Protein AF-W4RU33-F1 (afdb_monomer_lite)

pLDDT: mean 72.16, std 12.68, range [40.69, 88.0]

Sequence (73 aa):
MQKTKDLCASSSFFAHRTQSKDHKKVMNHHIWQGDVEEADHLRHQKDTKGIFAKRIETIERVFANAKGKYCMH

Organism: NCBI:txid1294265

Foldseek 3Di:
DDDDPPPPPDDPPPVPFDPDPVSDDDDPDDPCVVVVVVVVVLCPDPVCVVVVVVVVVVVVVVVVVCCVVPVPD

Structure (mmCIF, N/CA/C/O backbone):
data_AF-W4RU33-F1
#
_entry.id   AF-W4RU33-F1
#
loop_
_atom_site.group_PDB
_atom_site.id
_atom_site.type_symbol
_atom_site.label_atom_id
_atom_site.label_alt_id
_atom_site.label_comp_id
_atom_site.label_asym_id
_atom_site.label_entity_id
_atom_site.label_seq_id
_atom_site.pdbx_PDB_ins_code
_atom_site.Cartn_x
_atom_site.Cartn_y
_atom_site.Cartn_z
_atom_site.occupancy
_atom_site.B_iso_or_equiv
_atom_site.auth_seq_id
_atom_site.auth_comp_id
_atom_site.auth_asym_id
_atom_site.auth_atom_id
_atom_site.pdbx_PDB_model_num
ATOM 1 N N . MET A 1 1 ? 34.733 -23.422 -36.597 1.00 40.69 1 MET A N 1
ATOM 2 C CA . MET A 1 1 ? 34.404 -22.146 -35.927 1.00 40.69 1 MET A CA 1
ATOM 3 C C . MET A 1 1 ? 33.352 -21.436 -36.763 1.00 40.69 1 MET A C 1
ATOM 5 O O . MET A 1 1 ? 33.729 -20.762 -37.699 1.00 40.69 1 MET A O 1
ATOM 9 N N . GLN A 1 2 ? 32.057 -21.619 -36.504 1.00 45.91 2 GLN A N 1
ATOM 10 C CA . GLN A 1 2 ? 31.046 -20.686 -37.014 1.00 45.91 2 GLN A CA 1
ATOM 11 C C . GLN A 1 2 ? 29.767 -20.873 -36.195 1.00 45.91 2 GLN A C 1
ATOM 13 O O . GLN A 1 2 ? 29.161 -21.940 -36.226 1.00 45.91 2 GLN A O 1
ATOM 18 N N . LYS A 1 3 ? 29.363 -19.854 -35.436 1.00 40.91 3 LYS A N 1
ATOM 19 C CA . LYS A 1 3 ? 27.991 -19.756 -34.927 1.00 40.91 3 LYS A CA 1
ATOM 20 C C . LYS A 1 3 ? 27.454 -18.409 -35.383 1.00 40.91 3 LYS A C 1
ATOM 22 O O . LYS A 1 3 ? 27.823 -17.364 -34.856 1.00 40.91 3 LYS A O 1
ATOM 27 N N . THR A 1 4 ? 26.669 -18.468 -36.448 1.00 47.31 4 THR A N 1
ATOM 28 C CA . THR A 1 4 ? 25.958 -17.363 -37.088 1.00 47.31 4 THR A CA 1
ATOM 29 C C . THR A 1 4 ? 24.983 -16.736 -36.093 1.00 47.31 4 THR A C 1
ATOM 31 O O . THR A 1 4 ? 24.071 -17.402 -35.601 1.00 47.31 4 THR A O 1
ATOM 34 N N . LYS A 1 5 ? 25.195 -15.453 -35.785 1.00 52.75 5 LYS A N 1
ATOM 35 C CA . LYS A 1 5 ? 24.391 -14.641 -34.855 1.00 52.75 5 LYS A CA 1
ATOM 36 C C . LYS A 1 5 ? 23.092 -14.106 -35.479 1.00 52.75 5 LYS A C 1
ATOM 38 O O . LYS A 1 5 ? 22.446 -13.255 -34.882 1.00 52.75 5 LYS A O 1
ATOM 43 N N . ASP A 1 6 ? 22.672 -14.633 -36.625 1.00 53.59 6 ASP A N 1
ATOM 44 C CA . ASP A 1 6 ? 21.650 -13.976 -37.451 1.00 53.59 6 ASP A CA 1
ATOM 45 C C . ASP A 1 6 ? 20.290 -14.689 -37.461 1.00 53.59 6 ASP A C 1
ATOM 47 O O . ASP A 1 6 ? 19.341 -14.226 -38.084 1.00 53.59 6 ASP A O 1
ATOM 51 N N . LEU A 1 7 ? 20.122 -15.755 -36.673 1.00 51.75 7 LEU A N 1
ATOM 52 C CA . LEU A 1 7 ? 18.815 -16.399 -36.448 1.00 51.75 7 LEU A CA 1
ATOM 53 C C . LEU A 1 7 ? 17.947 -15.661 -35.422 1.00 51.75 7 LEU A C 1
ATOM 55 O O . LEU A 1 7 ? 17.021 -16.227 -34.846 1.00 51.75 7 LEU A O 1
ATOM 59 N N . CYS A 1 8 ? 18.259 -14.398 -35.147 1.00 53.50 8 CYS A N 1
ATOM 60 C CA . CYS A 1 8 ? 17.508 -13.638 -34.171 1.00 53.50 8 CYS A CA 1
ATOM 61 C C . CYS A 1 8 ? 16.386 -12.821 -34.801 1.00 53.50 8 CYS A C 1
ATOM 63 O O . CYS A 1 8 ? 15.567 -12.396 -34.012 1.00 53.50 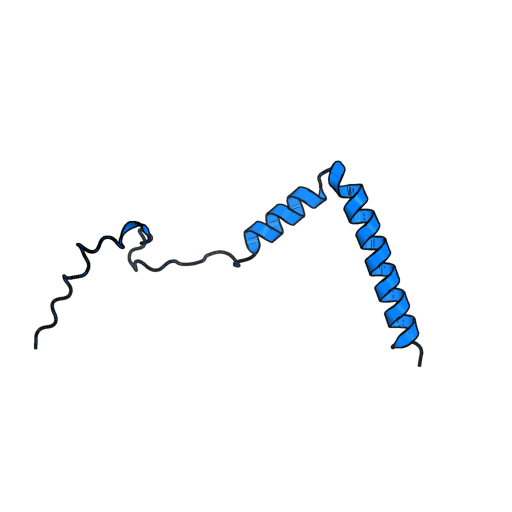8 CYS A O 1
ATOM 65 N N . ALA A 1 9 ? 16.332 -12.612 -36.129 1.00 55.72 9 ALA A N 1
ATOM 66 C CA . ALA A 1 9 ? 15.519 -11.576 -36.794 1.00 55.72 9 ALA A CA 1
ATOM 67 C C . ALA A 1 9 ? 14.128 -11.998 -37.324 1.00 55.72 9 ALA A C 1
ATOM 69 O O . ALA A 1 9 ? 13.332 -11.126 -37.655 1.00 55.72 9 ALA A O 1
ATOM 70 N N . SER A 1 10 ? 13.793 -13.292 -37.371 1.00 54.25 10 SER A N 1
ATOM 71 C CA . SER A 1 10 ? 12.563 -13.776 -38.031 1.00 54.25 10 SER A CA 1
ATOM 72 C C . SER A 1 10 ? 11.581 -14.542 -37.136 1.00 54.25 10 SER A C 1
ATOM 74 O O . SER A 1 10 ? 10.585 -15.060 -37.636 1.00 54.25 10 SER A O 1
ATOM 76 N N . SER A 1 11 ? 11.812 -14.633 -35.822 1.00 59.00 11 SER A N 1
ATOM 77 C CA . SER A 1 11 ? 10.892 -15.356 -34.939 1.00 59.00 11 SER A CA 1
ATOM 78 C C . SER A 1 11 ? 9.727 -14.468 -34.498 1.00 59.00 11 SER A C 1
ATOM 80 O O . SER A 1 11 ? 9.911 -13.381 -33.963 1.00 59.00 11 SER A O 1
ATOM 82 N N . SER A 1 12 ? 8.500 -14.954 -34.650 1.00 58.84 12 SER A N 1
ATOM 83 C CA . SER A 1 12 ? 7.217 -14.331 -34.266 1.00 58.84 12 SER A CA 1
ATOM 84 C C . SER A 1 12 ? 7.088 -13.888 -32.791 1.00 58.84 12 SER A C 1
ATOM 86 O O . SER A 1 12 ? 6.047 -13.393 -32.375 1.00 58.84 12 SER A O 1
ATOM 88 N N . PHE A 1 13 ? 8.155 -14.005 -32.002 1.00 55.12 13 PHE A N 1
ATOM 89 C CA . PHE A 1 13 ? 8.266 -13.595 -30.604 1.00 55.12 13 PHE A CA 1
ATOM 90 C C . PHE A 1 13 ? 8.708 -12.127 -30.416 1.00 55.12 13 PHE A C 1
ATOM 92 O O . PHE A 1 13 ? 8.843 -11.644 -29.291 1.00 55.12 13 PHE A O 1
ATOM 99 N N . PHE A 1 14 ? 8.958 -11.399 -31.509 1.00 53.78 14 PHE A N 1
ATOM 100 C CA . PHE A 1 14 ? 9.492 -10.032 -31.482 1.00 53.78 14 PHE A CA 1
ATOM 101 C C . PHE A 1 14 ? 8.570 -8.954 -30.921 1.00 53.78 14 PHE A C 1
ATOM 103 O O . PHE A 1 14 ? 9.072 -7.904 -30.524 1.00 53.78 14 PHE A O 1
ATOM 110 N N . ALA A 1 15 ? 7.262 -9.200 -30.841 1.00 58.00 15 ALA A N 1
ATOM 111 C CA . ALA A 1 15 ? 6.304 -8.217 -30.332 1.00 58.00 15 ALA A CA 1
ATOM 112 C C . ALA A 1 15 ? 6.589 -7.787 -28.877 1.00 58.00 15 ALA A C 1
ATOM 114 O O . ALA A 1 15 ? 6.130 -6.737 -28.440 1.00 58.00 15 ALA A O 1
ATOM 115 N N . HIS A 1 16 ? 7.375 -8.575 -28.133 1.00 59.47 16 HIS A N 1
ATOM 116 C CA . HIS A 1 16 ? 7.703 -8.321 -26.730 1.00 59.47 16 HIS A CA 1
ATOM 117 C C . HIS A 1 16 ? 9.102 -7.732 -26.498 1.00 59.47 16 HIS A C 1
ATOM 119 O O . HIS A 1 16 ? 9.486 -7.534 -25.341 1.00 59.47 16 HIS A O 1
ATOM 125 N N . ARG A 1 17 ? 9.889 -7.448 -27.550 1.00 61.47 17 ARG A N 1
ATOM 126 C CA . ARG A 1 17 ? 11.203 -6.814 -27.357 1.00 61.47 17 ARG A CA 1
ATOM 127 C C . ARG A 1 17 ? 11.062 -5.317 -27.127 1.00 61.47 17 ARG A C 1
ATOM 129 O O . ARG A 1 17 ? 10.463 -4.598 -27.920 1.00 61.47 17 ARG A O 1
ATOM 136 N N . THR A 1 18 ? 11.683 -4.839 -26.055 1.00 64.44 18 THR A N 1
ATOM 137 C CA . THR A 1 18 ? 11.880 -3.409 -25.822 1.00 64.44 18 THR A CA 1
ATOM 138 C C . THR A 1 18 ? 12.892 -2.859 -26.834 1.00 64.44 18 THR A C 1
ATOM 140 O O . THR A 1 18 ? 13.895 -3.509 -27.120 1.00 64.44 18 THR A O 1
ATOM 143 N N . GLN A 1 19 ? 12.665 -1.647 -27.357 1.00 68.25 19 GLN A N 1
ATOM 144 C CA . GLN A 1 19 ? 13.520 -0.992 -28.373 1.00 68.25 19 GLN A CA 1
ATOM 145 C C . GLN A 1 19 ? 14.894 -0.526 -27.836 1.00 68.25 19 GLN A C 1
ATOM 147 O O . GLN A 1 19 ? 15.593 0.259 -28.474 1.00 68.25 19 GLN A O 1
ATOM 152 N N . SER A 1 20 ? 15.288 -0.971 -26.639 1.00 70.88 20 SER A N 1
ATOM 153 C CA . SER A 1 20 ? 16.598 -0.656 -26.068 1.00 70.88 20 SER A CA 1
ATOM 154 C C . SER A 1 20 ? 17.700 -1.338 -26.879 1.00 70.88 20 SER A C 1
ATOM 156 O O . SER A 1 20 ? 17.513 -2.455 -27.356 1.00 70.88 20 SER A O 1
ATOM 158 N N . LYS A 1 21 ? 18.875 -0.701 -26.981 1.00 70.81 21 LYS A N 1
ATOM 159 C CA . LYS A 1 21 ? 20.056 -1.254 -27.675 1.00 70.81 21 LYS A CA 1
ATOM 160 C C . LYS A 1 21 ? 20.400 -2.667 -27.187 1.00 70.81 21 LYS A C 1
ATOM 162 O O . LYS A 1 21 ? 20.744 -3.534 -27.986 1.00 70.81 21 LYS A O 1
ATOM 167 N N . ASP A 1 22 ? 20.202 -2.921 -25.896 1.00 76.75 22 ASP A N 1
ATOM 168 C CA . ASP A 1 22 ? 20.468 -4.222 -25.281 1.00 76.75 22 ASP A CA 1
ATOM 169 C C . ASP A 1 22 ? 19.305 -5.216 -25.403 1.00 76.75 22 ASP A C 1
ATOM 171 O O . ASP A 1 22 ? 19.450 -6.367 -24.997 1.00 76.75 22 ASP A O 1
ATOM 175 N N . HIS A 1 23 ? 18.146 -4.795 -25.929 1.00 68.38 23 HIS A N 1
ATOM 176 C CA . HIS A 1 23 ? 16.905 -5.580 -26.017 1.00 68.38 23 HIS A CA 1
ATOM 177 C C . HIS A 1 23 ? 16.490 -6.228 -24.683 1.00 68.38 23 HIS A C 1
ATOM 179 O O . HIS A 1 23 ? 15.817 -7.260 -24.647 1.00 68.38 23 HIS A O 1
ATOM 185 N N . LYS A 1 24 ? 16.911 -5.622 -23.568 1.00 71.62 24 LYS A N 1
ATOM 186 C CA . LYS A 1 24 ? 16.560 -6.022 -22.207 1.00 71.62 24 LYS A CA 1
ATOM 187 C C . LYS A 1 24 ? 15.428 -5.136 -21.708 1.00 71.62 24 LYS A C 1
ATOM 189 O O . LYS A 1 24 ? 15.442 -3.915 -21.895 1.00 71.62 24 LYS A O 1
ATOM 194 N N . LYS A 1 25 ? 14.452 -5.745 -21.038 1.00 69.31 25 LYS A N 1
ATOM 195 C CA . LYS A 1 25 ? 13.441 -5.011 -20.277 1.00 69.31 25 LYS A CA 1
ATOM 196 C C . LYS A 1 25 ? 14.102 -4.502 -18.997 1.00 69.31 25 LYS A C 1
ATOM 198 O O . LYS A 1 25 ? 14.320 -5.272 -18.068 1.00 69.31 25 LYS A O 1
ATOM 203 N N . VAL A 1 26 ? 14.460 -3.223 -18.977 1.00 71.81 26 VAL A N 1
ATOM 204 C CA . VAL A 1 26 ? 14.953 -2.549 -17.771 1.00 71.81 26 VAL A CA 1
ATOM 205 C C . VAL A 1 26 ? 13.732 -2.061 -16.999 1.00 71.81 26 VAL A C 1
ATOM 207 O O . VAL A 1 26 ? 12.945 -1.275 -17.523 1.00 71.81 26 VAL A O 1
ATOM 210 N N . MET A 1 27 ? 13.527 -2.580 -15.788 1.00 71.38 27 MET A N 1
ATOM 211 C CA . MET A 1 27 ? 12.481 -2.079 -14.898 1.00 71.38 27 MET A CA 1
ATOM 212 C C . MET A 1 27 ? 13.053 -0.909 -14.102 1.00 71.38 27 MET A C 1
ATOM 214 O O . MET A 1 27 ? 13.899 -1.107 -13.239 1.00 71.38 27 MET A O 1
ATOM 218 N N . ASN A 1 28 ? 12.614 0.307 -14.431 1.00 73.81 28 ASN A N 1
ATOM 219 C CA . ASN A 1 28 ? 13.051 1.533 -13.751 1.00 73.81 28 ASN A CA 1
ATOM 220 C C . ASN A 1 28 ? 12.305 1.780 -12.429 1.00 73.81 28 ASN A C 1
ATOM 222 O O . ASN A 1 28 ? 12.713 2.628 -11.644 1.00 73.81 28 ASN A O 1
ATOM 226 N N . HIS A 1 29 ? 11.222 1.040 -12.191 1.00 76.62 29 HIS A N 1
ATOM 227 C CA . HIS A 1 29 ? 10.344 1.186 -11.038 1.00 76.62 29 HIS A CA 1
ATOM 228 C C . HIS A 1 29 ? 10.232 -0.128 -10.277 1.00 76.62 29 HIS A C 1
ATOM 230 O O . HIS A 1 29 ? 10.397 -1.214 -10.845 1.00 76.62 29 HIS A O 1
ATOM 236 N N . HIS A 1 30 ? 9.922 -0.022 -8.986 1.00 83.56 30 HIS A N 1
ATOM 237 C CA . HIS A 1 30 ? 9.556 -1.187 -8.196 1.00 83.56 30 HIS A CA 1
ATOM 238 C C . HIS A 1 30 ? 8.287 -1.818 -8.785 1.00 83.56 30 HIS A C 1
ATOM 240 O O . HIS A 1 30 ? 7.397 -1.106 -9.245 1.00 83.56 30 HIS 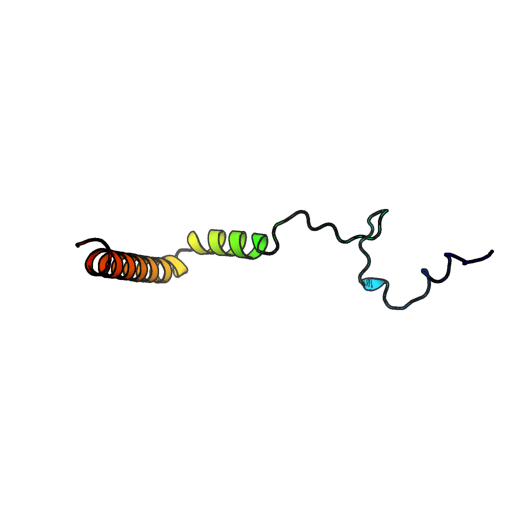A O 1
ATOM 246 N N . ILE A 1 31 ? 8.188 -3.151 -8.758 1.00 85.38 31 ILE A N 1
ATOM 247 C CA . ILE A 1 31 ? 7.068 -3.902 -9.361 1.00 85.38 31 ILE A CA 1
ATOM 248 C C . ILE A 1 31 ? 5.707 -3.387 -8.860 1.00 85.38 31 ILE A C 1
ATOM 250 O O . ILE A 1 31 ? 4.745 -3.361 -9.613 1.00 85.38 31 ILE A O 1
ATOM 254 N N . TRP A 1 32 ? 5.665 -2.916 -7.613 1.00 87.00 32 TRP A N 1
ATOM 255 C CA . TRP A 1 32 ? 4.458 -2.469 -6.918 1.00 87.00 32 TRP A CA 1
ATOM 256 C C . TRP A 1 32 ? 4.263 -0.954 -6.969 1.00 87.00 32 TRP A C 1
ATOM 258 O O . TRP A 1 32 ? 3.405 -0.421 -6.276 1.00 87.00 32 TRP A O 1
ATOM 268 N N . GLN A 1 33 ? 5.095 -0.225 -7.713 1.00 83.88 33 GLN A N 1
ATOM 269 C CA . GLN A 1 33 ? 5.041 1.232 -7.708 1.00 83.88 33 GLN A CA 1
ATOM 270 C C . GLN A 1 33 ? 3.690 1.759 -8.217 1.00 83.88 33 GLN A C 1
ATOM 272 O O . GLN A 1 33 ? 3.139 2.664 -7.602 1.00 83.88 33 GLN A O 1
ATOM 277 N N . GLY A 1 34 ? 3.111 1.130 -9.246 1.00 87.12 34 GLY A N 1
ATOM 278 C CA . GLY A 1 34 ? 1.770 1.484 -9.723 1.00 87.12 34 GLY A CA 1
ATOM 279 C C . GLY A 1 34 ? 0.680 1.245 -8.673 1.00 87.12 34 GLY A C 1
ATOM 280 O O . GLY A 1 34 ? -0.185 2.091 -8.483 1.00 87.12 34 GLY A O 1
ATOM 281 N N . ASP A 1 35 ? 0.763 0.141 -7.925 1.00 86.69 35 ASP A N 1
ATOM 282 C CA . ASP A 1 35 ? -0.197 -0.157 -6.856 1.00 86.69 35 ASP A CA 1
ATOM 283 C C . ASP A 1 35 ? -0.082 0.835 -5.687 1.00 86.69 35 ASP A C 1
ATOM 285 O O . ASP A 1 35 ? -1.081 1.191 -5.063 1.00 86.69 35 ASP A O 1
ATOM 289 N N . VAL A 1 36 ? 1.138 1.300 -5.388 1.00 86.19 36 VAL A N 1
ATOM 290 C CA . VAL A 1 36 ? 1.391 2.323 -4.361 1.00 86.19 36 VAL A CA 1
ATOM 291 C C . VAL A 1 36 ? 0.821 3.678 -4.784 1.00 86.19 36 VAL A C 1
ATOM 293 O O . VAL A 1 36 ? 0.180 4.341 -3.970 1.00 86.19 36 VAL A O 1
ATOM 296 N N . GLU A 1 37 ? 1.022 4.075 -6.040 1.00 87.75 37 GLU A N 1
ATOM 297 C CA . GLU A 1 37 ? 0.487 5.325 -6.597 1.00 87.75 37 GLU A CA 1
ATOM 298 C C . GLU A 1 37 ? -1.050 5.316 -6.630 1.00 87.75 37 GLU A C 1
ATOM 300 O O . GLU A 1 37 ? -1.681 6.291 -6.218 1.00 87.75 37 GLU A O 1
ATOM 305 N N . GLU A 1 38 ? -1.661 4.193 -7.016 1.00 88.00 38 GLU A N 1
ATOM 306 C CA . GLU A 1 38 ? -3.118 4.020 -6.991 1.00 88.00 38 GLU A CA 1
ATOM 307 C C . GLU A 1 38 ? -3.672 4.063 -5.560 1.00 88.00 38 GLU A C 1
ATOM 309 O O . GLU A 1 38 ? -4.665 4.736 -5.278 1.00 88.00 38 GLU A O 1
ATOM 314 N N . ALA A 1 39 ? -3.013 3.390 -4.613 1.00 84.50 39 ALA A N 1
ATOM 315 C CA . ALA A 1 39 ? -3.421 3.428 -3.213 1.00 84.50 39 ALA A CA 1
ATOM 316 C C . ALA A 1 39 ? -3.358 4.850 -2.626 1.00 84.50 39 ALA A C 1
ATOM 318 O O . ALA A 1 39 ? -4.232 5.222 -1.835 1.00 84.50 39 ALA A O 1
ATOM 319 N N . ASP A 1 40 ? -2.356 5.646 -3.009 1.00 84.06 40 ASP A N 1
ATOM 320 C CA . ASP A 1 40 ? -2.237 7.044 -2.587 1.00 84.06 40 ASP A CA 1
ATOM 321 C C . ASP A 1 40 ? -3.300 7.937 -3.242 1.00 84.06 40 ASP A C 1
ATOM 323 O O . ASP A 1 40 ? -3.929 8.756 -2.565 1.00 84.06 40 ASP A O 1
ATOM 327 N N . HIS A 1 41 ? -3.602 7.718 -4.524 1.00 87.31 41 HIS A N 1
ATOM 328 C CA . HIS A 1 41 ? -4.707 8.392 -5.203 1.00 87.31 41 HIS A CA 1
ATOM 329 C C . HIS A 1 41 ? -6.044 8.134 -4.488 1.00 87.31 41 HIS A C 1
ATOM 331 O O . HIS A 1 41 ? -6.757 9.069 -4.100 1.00 87.31 41 HIS A O 1
ATOM 337 N N . LEU A 1 42 ? -6.336 6.863 -4.209 1.00 83.31 42 LEU A N 1
ATOM 338 C CA . LEU A 1 42 ? -7.549 6.440 -3.515 1.00 83.31 42 LEU A CA 1
ATOM 339 C C . LEU A 1 42 ? -7.621 6.961 -2.079 1.00 83.31 42 LEU A C 1
ATOM 341 O O . LEU A 1 42 ? -8.722 7.162 -1.575 1.00 83.31 42 LEU A O 1
ATOM 345 N N . ARG A 1 43 ? -6.497 7.216 -1.404 1.00 79.69 43 ARG A N 1
ATOM 346 C CA . ARG A 1 43 ? -6.474 7.754 -0.031 1.00 79.69 43 ARG A CA 1
ATOM 347 C C . ARG A 1 43 ? -7.076 9.160 0.074 1.00 79.69 43 ARG A C 1
ATOM 349 O O . ARG A 1 43 ? -7.606 9.520 1.127 1.00 79.69 43 ARG A O 1
ATOM 356 N N . HIS A 1 44 ? -7.005 9.938 -1.003 1.00 78.62 44 HIS A N 1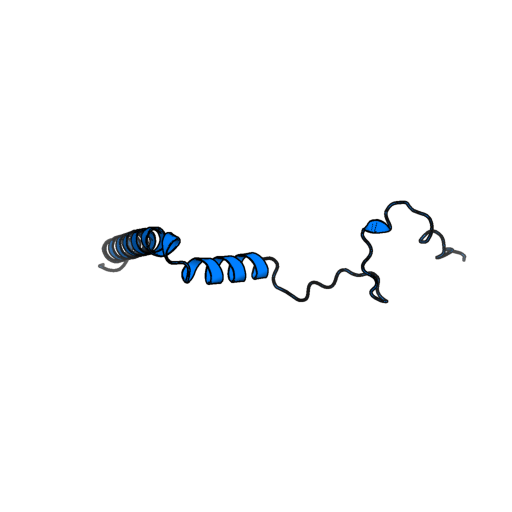
ATOM 357 C CA . HIS A 1 44 ? -7.505 11.313 -1.065 1.00 78.62 44 HIS A CA 1
ATOM 358 C C . HIS A 1 44 ? -8.953 11.413 -1.577 1.00 78.62 44 HIS A C 1
ATOM 360 O O . HIS A 1 44 ? -9.582 12.468 -1.447 1.00 78.62 44 HIS A O 1
ATOM 366 N N . GLN A 1 45 ? -9.513 10.325 -2.119 1.00 81.56 45 GLN A N 1
ATOM 367 C CA . GLN A 1 45 ? -10.899 10.287 -2.581 1.00 81.56 45 GLN A CA 1
ATOM 368 C C . GLN A 1 45 ? -11.881 10.300 -1.392 1.00 81.56 45 GLN A C 1
ATOM 370 O O . GLN A 1 45 ? -11.684 9.647 -0.368 1.00 81.56 45 GLN A O 1
ATOM 375 N N . LYS A 1 46 ? -12.975 11.064 -1.498 1.00 66.88 46 LYS A N 1
ATOM 376 C CA . LYS A 1 46 ? -13.938 11.221 -0.389 1.00 66.88 46 LYS A CA 1
ATOM 377 C C . LYS A 1 46 ? -14.700 9.928 -0.066 1.00 66.88 46 LYS A C 1
ATOM 379 O O . LYS A 1 46 ? -15.023 9.707 1.100 1.00 66.88 46 LYS A O 1
ATOM 384 N N . ASP A 1 47 ? -14.926 9.068 -1.056 1.00 70.31 47 ASP A N 1
ATOM 385 C CA . ASP A 1 47 ? -15.727 7.842 -0.914 1.00 70.31 47 ASP A CA 1
ATOM 386 C C . ASP A 1 47 ? -14.989 6.728 -0.156 1.00 70.31 47 ASP A C 1
ATOM 388 O O . ASP A 1 47 ? -15.584 5.939 0.578 1.00 70.31 47 ASP A O 1
ATOM 392 N N . THR A 1 48 ? -13.663 6.688 -0.270 1.00 69.38 48 THR A N 1
ATOM 393 C CA . THR A 1 48 ? -12.801 5.689 0.380 1.00 69.38 48 THR A CA 1
ATOM 394 C C . THR A 1 48 ? -12.508 6.042 1.839 1.00 69.38 48 THR A C 1
ATOM 396 O O . THR A 1 48 ? -12.149 5.164 2.629 1.00 69.38 48 THR A O 1
ATOM 399 N N . LYS A 1 49 ? -12.723 7.302 2.242 1.00 72.00 49 LYS A N 1
ATOM 400 C CA . LYS A 1 49 ? -12.446 7.816 3.592 1.00 72.00 49 LYS A CA 1
ATOM 401 C C . LYS A 1 49 ? -13.130 6.997 4.692 1.00 72.00 49 LYS A C 1
ATOM 403 O O . LYS A 1 49 ? -12.521 6.727 5.726 1.00 72.00 49 LYS A O 1
ATOM 408 N N . GLY A 1 50 ? -14.366 6.551 4.460 1.00 73.38 50 GLY A N 1
ATOM 409 C CA . GLY A 1 50 ? -15.103 5.708 5.409 1.00 73.38 50 GLY A CA 1
ATOM 410 C C . GLY A 1 50 ? -14.513 4.301 5.559 1.00 73.38 50 GLY A C 1
ATOM 411 O O . GLY A 1 50 ? -14.484 3.753 6.660 1.00 73.38 50 GLY A O 1
ATOM 412 N N . ILE A 1 51 ? -13.997 3.722 4.473 1.00 77.38 51 ILE A N 1
ATOM 413 C CA . ILE A 1 51 ? -13.346 2.404 4.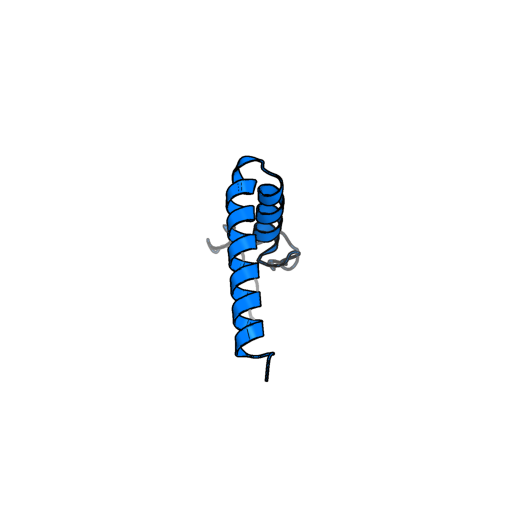483 1.00 77.38 51 ILE A CA 1
ATOM 414 C C . ILE A 1 51 ? -11.979 2.499 5.172 1.00 77.38 51 ILE A C 1
ATOM 416 O O . ILE A 1 51 ? -11.641 1.644 5.992 1.00 77.38 51 ILE A O 1
ATOM 420 N N . PHE A 1 52 ? -11.217 3.562 4.900 1.00 74.31 52 PHE A N 1
ATOM 421 C CA . PHE A 1 52 ? -9.940 3.817 5.567 1.00 74.31 52 PHE A CA 1
ATOM 422 C C . PHE A 1 52 ? -10.104 4.068 7.070 1.00 74.31 52 PHE A C 1
ATOM 424 O O . PHE A 1 52 ? -9.347 3.499 7.853 1.00 74.31 52 PHE A O 1
ATOM 431 N N . ALA A 1 53 ? -11.124 4.822 7.492 1.00 73.31 53 ALA A N 1
ATOM 432 C CA . ALA A 1 53 ? -11.413 5.036 8.912 1.00 73.31 53 ALA A CA 1
ATOM 433 C C . ALA A 1 53 ? -11.679 3.712 9.659 1.00 73.31 53 ALA A C 1
ATOM 435 O O . ALA A 1 53 ? -11.078 3.459 10.701 1.00 73.31 53 ALA A O 1
ATOM 436 N N . LYS A 1 54 ? -12.493 2.819 9.078 1.00 78.44 54 LYS A N 1
ATOM 437 C CA . LYS A 1 54 ? -12.772 1.483 9.646 1.00 78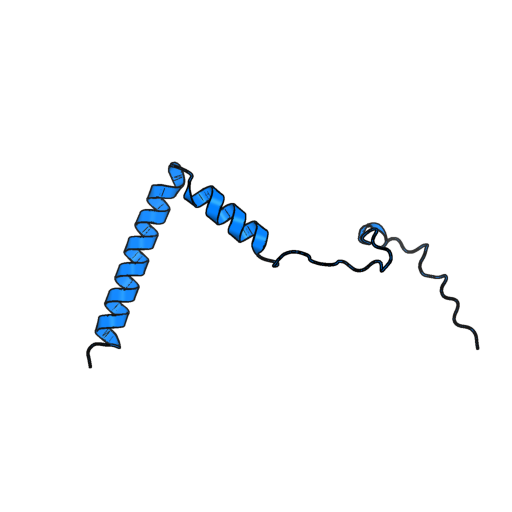.44 54 LYS A CA 1
ATOM 438 C C . LYS A 1 54 ? -11.520 0.598 9.736 1.00 78.44 54 LYS A C 1
ATOM 440 O O . LYS A 1 54 ? -11.367 -0.188 10.674 1.00 78.44 54 LYS A O 1
ATOM 445 N N . ARG A 1 55 ? -10.609 0.707 8.762 1.00 78.31 55 ARG A N 1
ATOM 446 C CA . ARG A 1 55 ? -9.328 -0.021 8.781 1.00 78.31 55 ARG A CA 1
ATOM 447 C C . ARG A 1 55 ? -8.408 0.479 9.890 1.00 78.31 55 ARG A C 1
ATOM 449 O O . ARG A 1 55 ? -7.828 -0.354 10.578 1.00 78.31 55 ARG A O 1
ATOM 456 N N . ILE A 1 56 ? -8.312 1.795 10.089 1.00 78.88 56 ILE A N 1
ATOM 457 C CA . ILE A 1 56 ? -7.509 2.390 11.170 1.00 78.88 56 ILE A CA 1
ATOM 458 C C . ILE A 1 56 ? -7.992 1.877 12.529 1.00 78.88 56 ILE A C 1
ATOM 460 O O . ILE A 1 56 ? -7.188 1.366 13.299 1.00 78.88 56 ILE A O 1
ATOM 464 N N . GLU A 1 57 ? -9.303 1.901 12.782 1.00 77.44 57 GLU A N 1
ATOM 465 C CA . GLU A 1 57 ? -9.889 1.364 14.019 1.00 77.44 57 GLU A CA 1
ATOM 466 C C . GLU A 1 57 ? -9.512 -0.112 14.252 1.00 77.44 57 GLU A C 1
ATOM 468 O O . GLU A 1 57 ? -9.137 -0.514 15.356 1.00 77.44 57 GLU A O 1
ATOM 473 N N . THR A 1 58 ? -9.561 -0.931 13.197 1.00 82.88 58 THR A N 1
ATOM 474 C CA . THR A 1 58 ? -9.207 -2.355 13.282 1.00 82.88 58 THR A CA 1
ATOM 475 C C . THR A 1 58 ? -7.720 -2.553 13.575 1.00 82.88 58 THR A C 1
ATOM 477 O O . THR A 1 58 ? -7.375 -3.402 14.397 1.00 82.88 58 THR A O 1
ATOM 480 N N . ILE A 1 59 ? -6.851 -1.773 12.927 1.00 83.12 59 ILE A N 1
ATOM 481 C CA . ILE A 1 59 ? -5.398 -1.814 13.128 1.00 83.12 59 ILE A CA 1
ATOM 482 C C . ILE A 1 59 ? -5.060 -1.418 14.567 1.00 83.12 59 ILE A C 1
ATOM 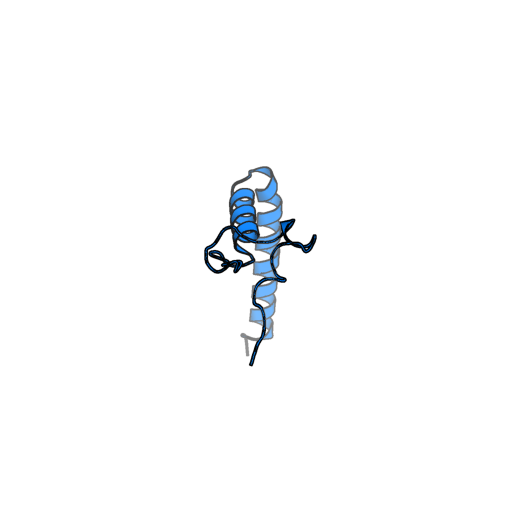484 O O . ILE A 1 59 ? -4.393 -2.187 15.256 1.00 83.12 59 ILE A O 1
ATOM 488 N N . GLU A 1 60 ? -5.587 -0.294 15.054 1.00 83.31 60 GLU A N 1
ATOM 489 C CA . GLU A 1 60 ? -5.387 0.172 16.433 1.00 83.31 60 GLU A CA 1
ATOM 490 C C . GLU A 1 60 ? -5.865 -0.865 17.460 1.00 83.31 60 GLU A C 1
ATOM 492 O O . GLU A 1 60 ? -5.159 -1.166 18.424 1.00 83.31 60 GLU A O 1
ATOM 497 N N . ARG A 1 61 ? -7.016 -1.511 17.228 1.00 82.00 61 ARG A N 1
ATOM 498 C CA . ARG A 1 61 ? -7.512 -2.588 18.101 1.00 82.00 61 ARG A CA 1
ATOM 499 C C . ARG A 1 61 ? -6.595 -3.812 18.105 1.00 82.00 61 ARG A C 1
ATOM 501 O O . ARG A 1 61 ? -6.376 -4.410 19.159 1.00 82.00 61 ARG A O 1
ATOM 508 N N . VAL A 1 62 ? -6.075 -4.211 16.944 1.00 85.50 62 VAL A N 1
ATOM 509 C CA . VAL A 1 62 ? -5.126 -5.331 16.828 1.00 85.50 62 VAL A CA 1
ATOM 510 C C . VAL A 1 62 ? -3.820 -4.996 17.546 1.00 85.50 62 VAL A C 1
ATOM 512 O O . VAL A 1 62 ? -3.333 -5.827 18.313 1.00 85.50 62 VAL A O 1
ATOM 515 N N . PHE A 1 63 ? -3.302 -3.779 17.376 1.00 82.94 63 PHE A N 1
ATOM 516 C CA . PHE A 1 63 ? -2.121 -3.302 18.092 1.00 82.94 63 PHE A CA 1
ATOM 517 C C . PHE A 1 63 ? -2.341 -3.259 19.607 1.00 82.94 63 PHE A C 1
ATOM 519 O O . PHE A 1 63 ? -1.504 -3.766 20.351 1.00 82.94 63 PHE A O 1
ATOM 526 N N . ALA A 1 64 ? -3.475 -2.738 20.081 1.00 84.00 64 ALA A N 1
ATOM 527 C CA . ALA A 1 64 ? -3.816 -2.718 21.504 1.00 84.00 64 ALA A CA 1
ATOM 528 C C . ALA A 1 64 ? -3.913 -4.135 22.097 1.00 84.00 64 ALA A C 1
ATOM 530 O O . ALA A 1 64 ? -3.363 -4.404 23.166 1.00 84.00 64 ALA A O 1
ATOM 531 N N . ASN A 1 65 ? -4.550 -5.066 21.378 1.00 82.56 65 ASN A N 1
ATOM 532 C CA . ASN A 1 65 ? -4.652 -6.470 21.780 1.00 82.56 65 ASN A CA 1
ATOM 533 C C . ASN A 1 65 ? -3.276 -7.155 21.822 1.00 82.56 65 ASN A C 1
ATOM 535 O O . ASN A 1 65 ? -2.965 -7.870 22.772 1.00 82.56 65 ASN A O 1
ATOM 539 N N . ALA A 1 66 ? -2.427 -6.909 20.820 1.00 87.25 66 ALA A N 1
ATOM 540 C CA . ALA A 1 66 ? -1.060 -7.418 20.798 1.00 87.25 66 ALA A CA 1
ATOM 541 C C . ALA A 1 66 ? -0.234 -6.850 21.962 1.00 87.25 66 ALA A C 1
ATOM 543 O O . ALA A 1 66 ? 0.423 -7.605 22.673 1.00 87.25 66 ALA A O 1
ATOM 544 N N . LYS A 1 67 ? -0.325 -5.544 22.228 1.00 85.00 67 LYS A N 1
ATOM 545 C CA . LYS A 1 67 ? 0.374 -4.901 23.346 1.00 85.00 67 LYS A CA 1
ATOM 546 C C . LYS A 1 67 ? -0.048 -5.487 24.696 1.00 85.00 67 LYS A C 1
ATOM 548 O O . LYS A 1 67 ? 0.811 -5.789 25.515 1.00 85.00 67 LYS A O 1
ATOM 553 N N . GLY A 1 68 ? -1.346 -5.704 24.912 1.00 82.69 68 GLY A N 1
ATOM 554 C CA . GLY A 1 68 ? -1.851 -6.338 26.133 1.00 82.69 68 GLY A CA 1
ATOM 555 C C . GLY A 1 68 ? -1.380 -7.785 26.309 1.00 82.69 68 GLY A C 1
ATOM 556 O O . GLY A 1 68 ? -1.077 -8.195 27.423 1.00 82.69 68 GLY A O 1
ATOM 557 N N . LYS A 1 69 ? -1.274 -8.549 25.214 1.00 78.94 69 LYS A N 1
ATOM 558 C CA . LYS A 1 69 ? -0.850 -9.958 25.249 1.00 78.94 69 LYS A CA 1
ATOM 559 C C . LYS A 1 69 ? 0.658 -10.157 25.376 1.00 78.94 69 LYS A C 1
ATOM 561 O O . LYS A 1 69 ? 1.077 -11.099 26.038 1.00 78.94 69 LYS A O 1
ATOM 566 N N . TYR A 1 70 ? 1.457 -9.322 24.716 1.00 79.69 70 TYR A N 1
ATOM 567 C CA . TYR A 1 70 ? 2.890 -9.573 24.526 1.00 79.69 70 TYR A CA 1
ATOM 568 C C . TYR A 1 70 ? 3.803 -8.542 25.195 1.00 79.69 70 TYR A C 1
ATOM 570 O O . TYR A 1 70 ? 4.988 -8.814 25.350 1.00 79.69 70 TYR A O 1
ATOM 578 N N . CYS A 1 71 ? 3.296 -7.365 25.576 1.00 65.56 71 CYS A N 1
ATOM 579 C CA . CYS A 1 71 ? 4.123 -6.265 26.092 1.00 65.56 71 CYS A CA 1
ATOM 580 C C . CYS A 1 71 ? 3.804 -5.859 27.540 1.00 65.56 71 CYS A C 1
ATOM 582 O O . CYS A 1 71 ? 4.400 -4.905 28.025 1.00 65.56 71 CYS A O 1
ATOM 584 N N . MET A 1 72 ? 2.863 -6.531 28.211 1.00 65.44 72 MET A N 1
ATOM 585 C CA . MET A 1 72 ? 2.470 -6.249 29.603 1.00 65.44 72 MET A CA 1
ATOM 586 C C . MET A 1 72 ? 2.877 -7.377 30.577 1.00 65.44 72 MET A C 1
ATOM 588 O O . MET A 1 72 ? 2.149 -7.641 31.530 1.00 65.44 72 MET A O 1
ATOM 592 N N . HIS A 1 73 ? 3.996 -8.067 30.322 1.00 56.28 73 HIS A N 1
ATOM 593 C CA . HIS A 1 73 ? 4.650 -8.963 31.292 1.00 56.28 73 HIS A CA 1
ATOM 594 C C . HIS A 1 73 ? 5.843 -8.263 31.939 1.00 56.28 73 HIS A C 1
ATOM 596 O O . HIS A 1 73 ? 6.573 -7.573 31.192 1.00 56.28 73 HIS A O 1
#

Secondary structure (DSSP, 8-state):
----TTTTSS-TTGGG--SSTT------S-TTHHHHHHHHHHHHSTTTHHHHHHHHHHHHHHHHHHHHHHS--

Radius of gyration: 25.31 Å; chains: 1; bounding box: 50×34×69 Å